Protein AF-A0A6A7C007-F1 (afdb_monomer)

Secondary structure (DSSP, 8-state):
--SHHHHHHHHHHHHHHHHHHHHHHHHHH-GGGGSSSSS-HHHHHHHHHHHH---HHHHHHHHHHHHHHHHHS--TTSS-TTS-----GGG-HHHHHHHHHHHHHHHH-SS---HHHHHHHH---HHHHHHHHHHHHHHTTT-----HHHHHHHHHHHTT--

Sequence (162 aa):
PSQVFNQQDHKAQFVSCLVTTTTDLVQHIWPNSANADPLPLDKFIEEVLRRSRMSYSTLQTALYYIADDEDNHPHPQQKRPHQKQLPSPLLCGRRMFLTALILATKYLQDKTYSLKAWSKMSGLRIAEIVALERLFLQTVQWNLHIPATKFRCFTSSILKYT

Nearest PDB structures (foldseek):
  2pk9-assembly1_B  TM=7.275E-01  e=4.715E-04  Saccharomyces cerevisiae
  2pmi-assembly2_D  TM=7.120E-01  e=4.487E-04  Saccharomyces cerevisiae
  2pk9-assembly3_D  TM=6.936E-01  e=8.973E-04  Saccharomyces cerevisiae
  4krd-assembly1_B  TM=6.989E-01  e=1.208E-03  Saccharomyces cerevisiae S288C
  4cfn-assembly1_D  TM=5.905E-01  e=9.418E-02  Homo sapiens

Solvent-accessible surface area (backbone atoms only — not comparable to full-atom values): 9671 Å² total; per-residue (Å²): 138,80,75,67,66,60,59,54,51,54,49,49,55,50,50,51,48,48,38,48,52,50,41,51,52,38,38,70,78,22,68,72,42,72,79,77,56,97,65,57,66,48,59,51,50,49,50,51,52,68,71,63,72,65,56,69,69,38,54,54,46,14,50,47,52,55,57,52,47,51,78,76,39,83,62,90,86,78,76,72,102,79,69,84,81,68,84,53,74,86,65,32,33,68,56,50,51,51,36,32,38,52,50,26,38,59,73,76,34,99,77,59,82,51,63,70,54,50,22,70,73,70,73,47,55,53,71,54,54,57,50,47,42,54,53,51,40,58,73,52,68,70,64,79,82,70,54,69,66,58,48,52,53,51,52,56,52,57,59,70,80,102

Mean predicted aligned error: 10.63 Å

Organism: NCBI:txid1314780

InterPro domains:
  IPR013922 Cyclin PHO80-like [PF08613] (94-144)
  IPR013922 Cyclin PHO80-like [PTHR15615] (16-159)
  IPR036915 Cyclin-like superfa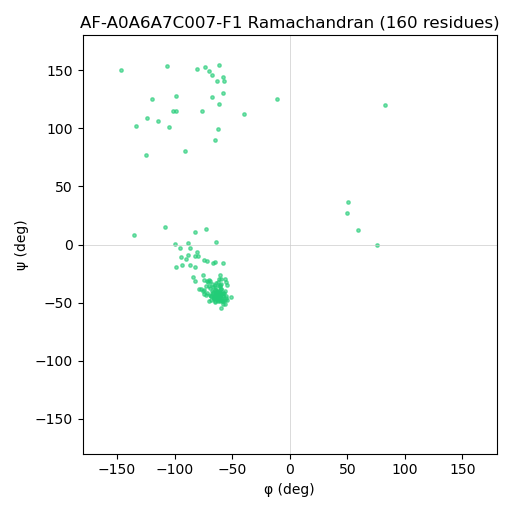mily [SSF47954] (41-145)

Foldseek 3Di:
DPPPVVVVVVVVVVLLVLLVLLLVLLCVLQVPQQPDDPDGLSRLSVLCCVPQVDDPLLLLLLVVLSVVLPVLDPRPPPDDPDDDCPPDPVNHSSLSSLLSSQVSCVVPDPDGDDLVVSCVSNVDDSVSSVVSNVVSCVSVVVPSDDPPVNSVVSVVVSVVVD

Structure (mmCIF, N/CA/C/O backbone):
data_AF-A0A6A7C007-F1
#
_entry.id   AF-A0A6A7C007-F1
#
loop_
_atom_site.group_PDB
_atom_site.id
_atom_site.type_symbol
_atom_site.label_atom_id
_atom_site.label_alt_id
_atom_site.label_comp_id
_atom_site.label_asym_id
_atom_site.label_entity_id
_atom_site.label_seq_id
_atom_site.pdbx_PDB_ins_code
_atom_site.Cartn_x
_atom_site.Cartn_y
_atom_site.Cartn_z
_atom_site.occupancy
_atom_site.B_iso_or_equiv
_atom_site.auth_seq_id
_atom_site.auth_comp_id
_atom_site.auth_asym_id
_atom_site.auth_atom_id
_atom_site.pdbx_PDB_model_num
ATOM 1 N N . PRO A 1 1 ? -14.621 33.078 8.925 1.00 39.91 1 PRO A N 1
ATOM 2 C CA . PRO A 1 1 ? -13.640 32.594 7.914 1.00 39.91 1 PRO A CA 1
ATOM 3 C C . PRO A 1 1 ? -12.420 31.820 8.472 1.00 39.91 1 PRO A C 1
ATOM 5 O O . PRO A 1 1 ? -11.594 31.385 7.683 1.00 39.91 1 PRO A O 1
ATOM 8 N N . SER A 1 2 ? -12.310 31.595 9.789 1.00 43.12 2 SER A N 1
ATOM 9 C CA . SER A 1 2 ? -11.060 31.135 10.427 1.00 43.12 2 SER A CA 1
ATOM 10 C C . SER A 1 2 ? -10.962 29.629 10.740 1.00 43.12 2 SER A C 1
ATOM 12 O O . SER A 1 2 ? -9.959 29.200 11.292 1.00 43.12 2 SER A O 1
ATOM 14 N N . GLN A 1 3 ? -11.973 28.809 10.420 1.00 44.31 3 GLN A N 1
ATOM 15 C CA . GLN A 1 3 ? -11.994 27.386 10.816 1.00 44.31 3 GLN A CA 1
ATOM 16 C C . GLN A 1 3 ? -11.454 26.401 9.765 1.00 44.31 3 GLN A C 1
ATOM 18 O O . GLN A 1 3 ? -11.221 25.241 10.084 1.00 44.31 3 GLN A O 1
ATOM 23 N N . VAL A 1 4 ? -11.215 26.841 8.526 1.00 45.78 4 VAL A N 1
ATOM 24 C CA . VAL A 1 4 ? -10.795 25.943 7.430 1.00 45.78 4 VAL A CA 1
ATOM 25 C C . VAL A 1 4 ? -9.278 25.691 7.433 1.00 45.78 4 VAL A C 1
ATOM 27 O O . VAL A 1 4 ? -8.830 24.621 7.031 1.00 45.78 4 VAL A O 1
ATOM 30 N N . PHE A 1 5 ? -8.483 26.637 7.948 1.00 41.06 5 PHE A N 1
ATOM 31 C CA . PHE A 1 5 ? -7.015 26.579 7.891 1.00 41.06 5 PHE A CA 1
ATOM 32 C C . PHE A 1 5 ? -6.423 25.522 8.844 1.00 41.06 5 PHE A C 1
ATOM 34 O O . PHE A 1 5 ? -5.506 24.796 8.480 1.00 41.06 5 PHE A O 1
ATOM 41 N N . ASN A 1 6 ? -7.028 25.335 10.022 1.00 51.81 6 ASN A N 1
ATOM 42 C CA . ASN A 1 6 ? -6.516 24.410 11.039 1.00 51.81 6 ASN A CA 1
ATOM 43 C C . ASN A 1 6 ? -6.651 22.930 10.616 1.00 51.81 6 ASN A C 1
ATOM 45 O O . ASN A 1 6 ? -5.824 22.084 10.939 1.00 51.81 6 ASN A O 1
ATOM 49 N N . GLN A 1 7 ? -7.686 22.596 9.838 1.00 48.94 7 GLN A N 1
ATOM 50 C CA . GLN A 1 7 ? -7.984 21.210 9.464 1.00 48.94 7 GLN A CA 1
ATOM 51 C C . GLN A 1 7 ? -7.038 20.657 8.386 1.00 48.94 7 GLN A C 1
ATOM 53 O O . GLN A 1 7 ? -6.817 19.446 8.319 1.00 48.94 7 GLN A O 1
ATOM 58 N N . GLN A 1 8 ? -6.459 21.532 7.558 1.00 50.84 8 GLN A N 1
ATOM 59 C CA . GLN A 1 8 ? -5.437 21.162 6.577 1.00 50.84 8 GLN A CA 1
ATOM 60 C C . GLN A 1 8 ? -4.071 20.942 7.235 1.00 50.84 8 GLN A C 1
ATOM 62 O O . GLN A 1 8 ? -3.404 19.969 6.885 1.00 50.84 8 GLN A O 1
ATOM 67 N N . ASP A 1 9 ? -3.708 21.754 8.231 1.00 54.38 9 ASP A N 1
ATOM 68 C CA . ASP A 1 9 ? -2.474 21.579 9.007 1.00 54.38 9 ASP A CA 1
ATOM 69 C C . ASP A 1 9 ? -2.495 20.297 9.846 1.00 54.38 9 ASP A C 1
ATOM 71 O O . ASP A 1 9 ? -1.561 19.498 9.774 1.00 54.38 9 ASP A O 1
ATOM 75 N N . HIS A 1 10 ? -3.596 20.016 10.552 1.00 58.75 10 HIS A N 1
ATOM 76 C CA . HIS A 1 10 ? -3.743 18.754 11.288 1.00 58.75 10 HIS A CA 1
ATOM 77 C C . HIS A 1 10 ? -3.663 17.534 10.364 1.00 58.75 10 HIS A C 1
ATOM 79 O O . HIS A 1 10 ? -3.055 16.522 10.709 1.00 58.75 10 HIS A O 1
ATOM 85 N N . LYS A 1 11 ? -4.236 17.630 9.157 1.00 57.19 11 LYS A N 1
ATOM 86 C CA . LYS A 1 11 ? -4.155 16.561 8.157 1.00 57.19 11 LYS A CA 1
ATOM 87 C C . LYS A 1 11 ? -2.729 16.388 7.630 1.00 57.19 11 LYS A C 1
ATOM 89 O O . LYS A 1 11 ? -2.304 15.254 7.441 1.00 57.19 11 LYS A O 1
ATOM 94 N N . ALA A 1 12 ? -1.996 17.475 7.403 1.00 63.03 12 ALA A N 1
ATOM 95 C CA . ALA A 1 12 ? -0.614 17.431 6.931 1.00 63.03 12 ALA A CA 1
ATOM 96 C C . ALA A 1 12 ? 0.341 16.861 7.992 1.00 63.03 12 ALA A C 1
ATOM 98 O O . ALA A 1 12 ? 1.135 15.976 7.680 1.00 63.03 12 ALA A O 1
ATOM 99 N N . GLN A 1 13 ? 0.215 17.291 9.249 1.00 64.81 13 GLN A N 1
ATOM 100 C CA . GLN A 1 13 ? 0.986 16.754 10.378 1.00 64.81 13 GLN A CA 1
ATOM 101 C C . GLN A 1 13 ? 0.718 15.261 10.586 1.00 64.81 13 GLN A C 1
ATOM 103 O O . GLN A 1 13 ? 1.646 14.481 10.780 1.00 64.81 13 GLN A O 1
ATOM 108 N N . PHE A 1 14 ? -0.543 14.848 10.465 1.00 65.69 14 PHE A N 1
ATOM 109 C CA . PHE A 1 14 ? -0.932 13.447 10.564 1.00 65.69 14 PHE A CA 1
ATOM 110 C C . PHE A 1 14 ? -0.384 12.595 9.413 1.00 65.69 14 PHE A C 1
ATOM 112 O O . PHE A 1 14 ? 0.112 11.494 9.640 1.00 65.69 14 PHE A O 1
ATOM 119 N N . VAL A 1 15 ? -0.425 13.110 8.177 1.00 67.00 15 VAL A N 1
ATOM 120 C CA . VAL A 1 15 ? 0.203 12.458 7.017 1.00 67.00 15 VAL A CA 1
ATOM 121 C C . VAL A 1 15 ? 1.709 12.332 7.224 1.00 67.00 15 VAL A C 1
ATOM 123 O O . VAL A 1 15 ? 2.248 11.262 6.973 1.00 67.00 15 VAL A O 1
ATOM 126 N N . SER A 1 16 ? 2.369 13.380 7.720 1.00 69.38 16 SER A N 1
ATOM 127 C CA . SER A 1 16 ? 3.801 13.352 8.027 1.00 69.38 16 SER A CA 1
ATOM 128 C C . SER A 1 16 ? 4.129 12.266 9.053 1.00 69.38 16 SER A C 1
ATOM 130 O O . SER A 1 16 ? 4.985 11.425 8.798 1.00 69.38 16 SER A O 1
ATOM 132 N N . CYS A 1 17 ? 3.380 12.196 10.159 1.00 72.75 17 CYS A N 1
ATOM 133 C CA . CYS A 1 17 ? 3.622 11.175 11.175 1.00 72.75 17 CYS A CA 1
ATOM 134 C C . CYS A 1 17 ? 3.384 9.755 10.639 1.00 72.75 17 CYS A C 1
ATOM 136 O O . CYS A 1 17 ? 4.189 8.865 10.875 1.00 72.75 17 CYS A O 1
ATOM 138 N N . LEU A 1 18 ? 2.355 9.548 9.811 1.00 70.31 18 LEU A N 1
ATOM 139 C CA . LEU A 1 18 ? 2.133 8.259 9.149 1.00 70.31 18 LEU A CA 1
ATOM 140 C C . LEU A 1 18 ? 3.237 7.882 8.170 1.00 70.31 18 LEU A C 1
ATOM 142 O O . LEU A 1 18 ? 3.569 6.703 8.071 1.00 70.31 18 LEU A O 1
ATOM 146 N N . VAL A 1 19 ? 3.771 8.846 7.417 1.00 73.31 19 VAL A N 1
ATOM 147 C CA . VAL A 1 19 ? 4.923 8.613 6.538 1.00 73.31 19 VAL A CA 1
ATOM 148 C C . VAL A 1 19 ? 6.109 8.159 7.382 1.00 73.31 19 VAL A C 1
ATOM 150 O O . VAL A 1 19 ? 6.740 7.166 7.020 1.00 73.31 19 VAL A O 1
ATOM 153 N N . THR A 1 20 ? 6.353 8.803 8.526 1.00 75.62 20 THR A N 1
ATOM 154 C CA . THR A 1 20 ? 7.378 8.390 9.493 1.00 75.62 20 THR A CA 1
ATOM 155 C C . THR A 1 20 ? 7.116 6.976 10.007 1.00 75.62 20 THR A C 1
ATOM 157 O O . THR A 1 20 ? 7.947 6.106 9.787 1.00 75.62 20 THR A O 1
ATOM 160 N N . THR A 1 21 ? 5.927 6.677 10.543 1.00 74.62 21 THR A N 1
ATOM 161 C CA . THR A 1 21 ? 5.588 5.334 11.052 1.00 74.62 21 THR A CA 1
ATOM 162 C C . THR A 1 21 ? 5.671 4.255 9.971 1.00 74.62 21 THR A C 1
ATOM 164 O O . THR A 1 21 ? 6.134 3.149 10.228 1.00 74.62 21 THR A O 1
ATOM 167 N N . THR A 1 22 ? 5.237 4.557 8.745 1.00 72.19 22 THR A N 1
ATOM 168 C CA . THR A 1 22 ? 5.355 3.641 7.598 1.00 72.19 22 THR A CA 1
ATOM 169 C C . THR A 1 22 ? 6.819 3.384 7.269 1.00 72.19 22 THR A C 1
ATOM 171 O O . THR A 1 22 ? 7.201 2.248 7.005 1.00 72.19 22 THR A O 1
ATOM 174 N N . THR A 1 23 ? 7.633 4.439 7.272 1.00 74.69 23 THR A N 1
ATOM 175 C CA . THR A 1 23 ? 9.071 4.349 7.020 1.00 74.69 23 THR A CA 1
ATOM 176 C C . THR A 1 23 ? 9.738 3.503 8.097 1.00 74.69 23 THR A C 1
ATOM 178 O O . THR A 1 23 ? 10.458 2.574 7.745 1.00 74.69 23 THR A O 1
ATOM 181 N N . ASP A 1 24 ? 9.429 3.750 9.369 1.00 75.31 24 ASP A N 1
ATOM 182 C CA . ASP A 1 24 ? 9.962 3.009 10.514 1.00 75.31 24 ASP A CA 1
ATOM 183 C C . ASP A 1 24 ? 9.559 1.533 10.463 1.00 75.31 24 ASP A C 1
ATOM 185 O O . ASP A 1 24 ? 10.407 0.658 10.613 1.00 75.31 24 ASP A O 1
ATOM 189 N N . LEU A 1 25 ? 8.287 1.237 10.172 1.00 75.56 25 LEU A N 1
ATOM 190 C CA . LEU A 1 25 ? 7.790 -0.132 10.034 1.00 75.56 25 LEU A CA 1
ATOM 191 C C . LEU A 1 25 ? 8.489 -0.849 8.874 1.00 75.56 25 LEU A C 1
ATOM 193 O O . LEU A 1 25 ? 9.025 -1.936 9.049 1.00 75.56 25 LEU A O 1
ATOM 197 N N . VAL A 1 26 ? 8.566 -0.232 7.694 1.00 73.50 26 VAL A N 1
ATOM 198 C CA . VAL A 1 26 ? 9.240 -0.840 6.535 1.00 73.50 26 VAL A CA 1
ATOM 199 C C . VAL A 1 26 ? 10.745 -1.011 6.780 1.00 73.50 26 VAL A C 1
ATOM 201 O O . VAL A 1 26 ? 11.320 -1.997 6.320 1.00 73.50 26 VAL A O 1
ATOM 204 N N . GLN A 1 27 ? 11.392 -0.089 7.497 1.00 75.38 27 GLN A N 1
ATOM 205 C CA . GLN A 1 27 ? 12.801 -0.205 7.888 1.00 75.38 27 GLN A CA 1
ATOM 206 C C . GLN A 1 27 ? 13.028 -1.289 8.943 1.00 75.38 27 GLN A C 1
ATOM 208 O O . GLN A 1 27 ? 14.051 -1.966 8.885 1.00 75.38 27 GLN A O 1
ATOM 213 N N . HIS A 1 28 ? 12.091 -1.477 9.872 1.00 74.06 28 HIS A N 1
ATOM 214 C CA . HIS A 1 28 ? 12.155 -2.546 10.864 1.00 74.06 28 HIS A CA 1
ATOM 215 C C . HIS A 1 28 ? 12.135 -3.924 10.191 1.00 74.06 28 HIS A C 1
ATOM 217 O O . HIS A 1 28 ? 12.978 -4.766 10.488 1.00 74.06 28 HIS A O 1
ATOM 223 N N . ILE A 1 29 ? 11.237 -4.105 9.219 1.00 69.69 29 ILE A N 1
ATOM 224 C CA . ILE A 1 29 ? 11.057 -5.367 8.485 1.00 69.69 29 ILE A CA 1
ATOM 225 C C . ILE A 1 29 ? 12.193 -5.597 7.474 1.00 69.69 29 ILE A C 1
ATOM 227 O O . ILE A 1 29 ? 12.732 -6.697 7.333 1.00 69.69 29 ILE A O 1
ATOM 231 N N . TRP A 1 30 ? 12.595 -4.542 6.756 1.00 72.50 30 TRP A N 1
ATOM 232 C CA . TRP A 1 30 ? 13.650 -4.589 5.741 1.00 72.50 30 TRP A CA 1
ATOM 233 C C . TRP A 1 30 ? 14.753 -3.557 6.024 1.00 72.50 30 TRP A C 1
ATOM 235 O O . TRP A 1 30 ? 14.862 -2.561 5.297 1.00 72.50 30 TRP A O 1
ATOM 245 N N . PRO A 1 31 ? 15.655 -3.815 6.991 1.00 65.75 31 PRO A N 1
ATOM 246 C CA . PRO A 1 31 ? 16.706 -2.867 7.386 1.00 65.75 31 PRO A CA 1
ATOM 247 C C . PRO A 1 31 ? 17.663 -2.504 6.239 1.00 65.75 31 PRO A C 1
ATOM 249 O O . PRO A 1 31 ? 18.188 -1.395 6.178 1.00 65.75 31 PRO A O 1
ATOM 252 N N . ASN A 1 32 ? 17.825 -3.391 5.251 1.00 57.84 32 ASN A N 1
ATOM 253 C CA . ASN A 1 32 ? 18.651 -3.138 4.065 1.00 57.84 32 ASN A CA 1
ATOM 254 C C . ASN A 1 32 ? 17.952 -2.298 2.973 1.00 57.84 32 ASN A C 1
ATOM 256 O O . ASN A 1 32 ? 18.591 -1.921 1.990 1.00 57.84 32 ASN A O 1
ATOM 260 N N . SER A 1 33 ? 16.657 -1.980 3.109 1.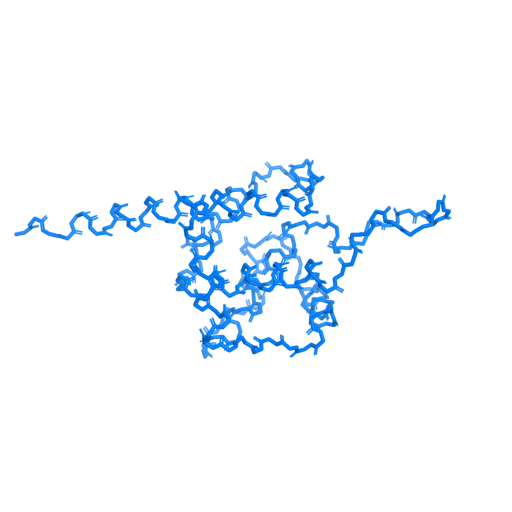00 56.66 33 SER A N 1
ATOM 261 C CA . SER A 1 33 ? 15.882 -1.254 2.086 1.00 56.66 33 SER A CA 1
ATOM 262 C C . SER A 1 33 ? 16.204 0.247 2.010 1.00 56.66 33 SER A C 1
ATOM 264 O O . SER A 1 33 ? 15.806 0.907 1.042 1.00 56.66 33 SER A O 1
ATOM 266 N N . ALA A 1 34 ? 16.904 0.799 3.005 1.00 52.59 34 ALA A N 1
ATOM 267 C CA . ALA A 1 34 ? 17.313 2.203 3.021 1.00 52.59 34 ALA A CA 1
ATOM 268 C C . ALA A 1 34 ? 18.417 2.506 1.989 1.00 52.59 34 ALA A C 1
ATOM 270 O O . ALA A 1 34 ? 18.401 3.574 1.385 1.00 52.59 34 ALA A O 1
ATOM 271 N N . ASN A 1 35 ? 19.305 1.542 1.718 1.00 50.97 35 ASN A N 1
ATOM 272 C CA . ASN A 1 35 ? 20.546 1.766 0.962 1.00 50.97 35 ASN A CA 1
ATOM 273 C C . ASN A 1 35 ? 20.455 1.451 -0.543 1.00 50.97 35 ASN A C 1
ATOM 275 O O . ASN A 1 35 ? 21.439 1.613 -1.258 1.00 50.97 35 ASN A O 1
ATOM 279 N N . ALA A 1 36 ? 19.314 0.951 -1.027 1.00 52.88 36 ALA A N 1
ATOM 280 C CA . ALA A 1 36 ? 19.223 0.340 -2.356 1.00 52.88 36 ALA A CA 1
ATOM 281 C C . ALA A 1 36 ? 18.875 1.306 -3.506 1.00 52.88 36 ALA A C 1
ATOM 283 O O . ALA A 1 36 ? 19.006 0.921 -4.662 1.00 52.88 36 ALA A O 1
ATOM 284 N N . ASP A 1 37 ? 18.441 2.538 -3.222 1.00 56.25 37 ASP A N 1
ATOM 285 C CA . ASP A 1 37 ? 17.903 3.458 -4.231 1.00 56.25 37 ASP A CA 1
ATOM 286 C C . ASP A 1 37 ? 18.235 4.928 -3.904 1.00 56.25 37 ASP A C 1
ATOM 288 O O . ASP A 1 37 ? 18.282 5.300 -2.731 1.00 56.25 37 ASP A O 1
ATOM 292 N N . PRO A 1 38 ? 18.380 5.800 -4.921 1.00 56.81 38 PRO A N 1
ATOM 293 C CA . PRO A 1 38 ? 18.779 7.202 -4.747 1.00 56.81 38 PRO A CA 1
ATOM 294 C C . PRO A 1 38 ? 17.705 8.117 -4.129 1.00 56.81 38 PRO A C 1
ATOM 296 O O . PRO A 1 38 ? 18.015 9.233 -3.722 1.00 56.81 38 PRO A O 1
ATOM 299 N N . LEU A 1 39 ? 16.443 7.680 -4.060 1.00 62.97 39 LEU A N 1
ATOM 300 C CA . LEU A 1 39 ? 15.348 8.432 -3.433 1.00 62.97 39 LEU A CA 1
ATOM 301 C C . LEU A 1 39 ? 15.104 7.913 -2.012 1.00 62.97 39 LEU A C 1
ATOM 303 O O . LEU A 1 39 ? 14.898 6.714 -1.874 1.00 62.97 39 LEU A O 1
ATOM 307 N N .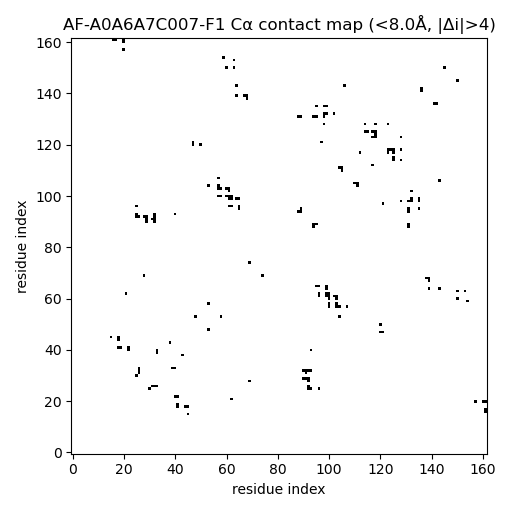 PRO A 1 40 ? 15.073 8.747 -0.966 1.00 66.31 40 PRO A N 1
ATOM 308 C CA . PRO A 1 40 ? 14.685 8.325 0.382 1.00 66.31 40 PRO A CA 1
ATOM 309 C C . PRO A 1 40 ? 13.266 7.707 0.431 1.00 66.31 40 PRO A C 1
ATOM 311 O O . PRO A 1 40 ? 12.382 8.103 -0.334 1.00 66.31 40 PRO A O 1
ATOM 314 N N . LEU A 1 41 ? 13.053 6.684 1.272 1.00 66.06 41 LEU A N 1
ATOM 315 C CA . LEU A 1 41 ? 11.788 5.925 1.344 1.00 66.06 41 LEU A CA 1
ATOM 316 C C . LEU A 1 41 ? 10.610 6.809 1.788 1.00 66.06 41 LEU A C 1
ATOM 318 O O . LEU A 1 41 ? 9.531 6.729 1.209 1.00 66.06 41 LEU A O 1
ATOM 322 N N . ASP A 1 42 ? 10.84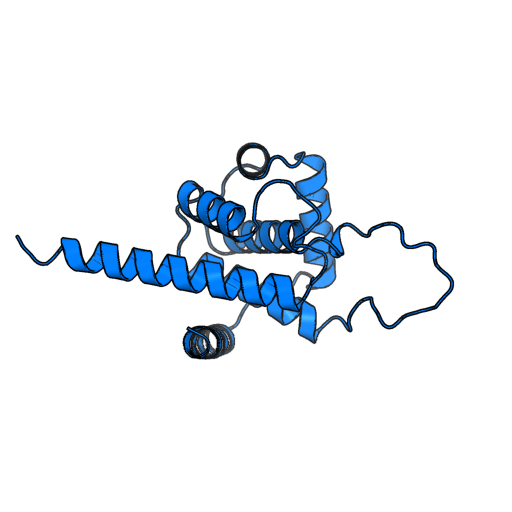6 7.690 2.750 1.00 62.62 42 ASP A N 1
ATOM 323 C CA . ASP A 1 42 ? 9.931 8.740 3.201 1.00 62.62 42 ASP A CA 1
ATOM 324 C C . ASP A 1 42 ? 9.488 9.635 2.036 1.00 62.62 42 ASP A C 1
ATOM 326 O O . ASP A 1 42 ? 8.292 9.838 1.837 1.00 62.62 42 ASP A O 1
ATOM 330 N N . LYS A 1 43 ? 10.423 10.079 1.183 1.00 69.12 43 LYS A N 1
ATOM 331 C CA . LYS A 1 43 ? 10.115 10.902 -0.001 1.00 69.12 43 LYS A CA 1
ATOM 332 C C . LYS A 1 43 ? 9.320 10.139 -1.052 1.00 69.12 43 LYS A C 1
ATOM 334 O O . LYS A 1 43 ? 8.441 10.710 -1.696 1.00 69.12 43 LYS A O 1
ATOM 339 N N . PHE A 1 44 ? 9.606 8.851 -1.222 1.00 68.56 44 PHE A N 1
ATOM 340 C CA . PHE A 1 44 ? 8.830 7.982 -2.100 1.00 68.56 44 PHE A CA 1
ATOM 341 C C . PHE A 1 44 ? 7.392 7.817 -1.596 1.00 68.56 44 PHE A C 1
ATOM 343 O O . PHE A 1 44 ? 6.451 8.012 -2.366 1.00 68.56 44 PHE A O 1
ATOM 350 N N . ILE A 1 45 ? 7.213 7.505 -0.309 1.00 69.31 45 ILE A N 1
ATOM 351 C CA . ILE A 1 45 ? 5.893 7.344 0.311 1.00 69.31 45 ILE A CA 1
ATOM 352 C C . ILE A 1 45 ? 5.125 8.667 0.246 1.00 69.31 45 ILE A C 1
ATOM 354 O O . ILE A 1 45 ? 3.976 8.678 -0.193 1.00 69.31 45 ILE A O 1
ATOM 358 N N . GLU A 1 46 ? 5.759 9.781 0.615 1.00 69.75 46 GLU A N 1
ATOM 359 C CA . GLU A 1 46 ? 5.175 11.123 0.566 1.00 69.75 46 GLU A CA 1
ATOM 360 C C . GLU A 1 46 ? 4.690 11.459 -0.853 1.00 69.75 46 GLU A C 1
ATOM 362 O O . GLU A 1 46 ? 3.538 11.857 -1.036 1.00 69.75 46 GLU A O 1
ATOM 367 N N . GLU A 1 47 ? 5.507 11.216 -1.881 1.00 70.62 47 GLU A N 1
ATOM 368 C CA . GLU A 1 47 ? 5.142 11.510 -3.269 1.00 70.62 47 GLU A CA 1
ATOM 369 C C . GLU A 1 47 ? 4.035 10.583 -3.797 1.00 70.62 47 GLU A C 1
ATOM 371 O O . GLU A 1 47 ? 3.131 11.035 -4.511 1.00 70.62 47 GLU A O 1
ATOM 376 N N . VAL A 1 48 ? 4.053 9.301 -3.422 1.00 67.81 48 VAL A N 1
ATOM 377 C CA . VAL A 1 48 ? 2.999 8.339 -3.774 1.00 67.81 48 VAL A CA 1
ATOM 378 C C . VAL A 1 48 ? 1.678 8.724 -3.109 1.00 67.81 48 VAL A C 1
ATOM 380 O O . VAL A 1 48 ? 0.644 8.754 -3.782 1.00 67.81 48 VAL A O 1
ATOM 383 N N . LEU A 1 49 ? 1.686 9.089 -1.826 1.00 67.31 49 LEU A N 1
ATOM 384 C CA . LEU A 1 49 ? 0.495 9.553 -1.109 1.00 67.31 49 LEU A CA 1
ATOM 385 C C . LEU A 1 49 ? -0.031 10.871 -1.683 1.00 67.31 49 LEU A C 1
ATOM 387 O O . LEU A 1 49 ? -1.232 11.003 -1.934 1.00 67.31 49 LEU A O 1
ATOM 391 N N . ARG A 1 50 ? 0.864 11.818 -1.982 1.00 69.25 50 ARG A N 1
ATOM 392 C CA . ARG A 1 50 ? 0.512 13.112 -2.579 1.00 69.25 50 ARG A CA 1
ATOM 393 C C . ARG A 1 50 ? -0.154 12.949 -3.946 1.00 69.25 50 ARG A C 1
ATOM 395 O O . ARG A 1 50 ? -1.135 13.634 -4.235 1.00 69.25 50 ARG A O 1
ATOM 402 N N . ARG A 1 51 ? 0.357 12.053 -4.801 1.00 66.88 51 ARG A N 1
ATOM 403 C CA . ARG A 1 51 ? -0.143 11.858 -6.177 1.00 66.88 51 ARG A CA 1
ATOM 404 C C . ARG A 1 51 ? -1.377 10.969 -6.276 1.00 66.88 51 ARG A C 1
ATOM 406 O O . ARG A 1 51 ? -2.186 11.181 -7.176 1.00 66.88 51 ARG A O 1
ATOM 413 N N . SER A 1 52 ? -1.518 9.989 -5.390 1.00 64.06 52 SER A N 1
ATOM 414 C CA . SER A 1 52 ? -2.576 8.976 -5.474 1.00 64.06 52 SER A CA 1
ATOM 415 C C . SER A 1 52 ? -3.922 9.431 -4.896 1.00 64.06 52 SER A C 1
ATOM 417 O O . SER A 1 52 ? -4.922 8.746 -5.087 1.00 64.06 52 SER A O 1
ATOM 419 N N . ARG A 1 53 ? -3.978 10.582 -4.202 1.00 63.81 53 ARG A N 1
ATOM 420 C CA . ARG A 1 53 ? -5.197 11.110 -3.546 1.00 63.81 53 ARG A CA 1
ATOM 421 C C . ARG A 1 53 ? -5.925 10.072 -2.674 1.00 63.81 53 ARG A C 1
ATOM 423 O O . ARG A 1 53 ? -7.141 10.155 -2.508 1.00 63.81 53 ARG A O 1
ATOM 430 N N . MET A 1 54 ? -5.214 9.081 -2.147 1.00 67.50 54 MET A N 1
ATOM 431 C CA . MET A 1 54 ? -5.863 7.967 -1.464 1.00 67.50 54 MET A CA 1
ATOM 432 C C . MET A 1 54 ? -6.408 8.362 -0.099 1.00 67.50 54 MET A C 1
ATOM 434 O O . MET A 1 54 ? -5.906 9.269 0.568 1.00 67.50 54 MET A O 1
ATOM 438 N N . SER A 1 55 ? -7.455 7.651 0.318 1.00 69.38 55 SER A N 1
ATOM 439 C CA . SER A 1 55 ? -7.999 7.787 1.662 1.00 69.38 55 SER A CA 1
ATOM 440 C C . SER A 1 55 ? -7.034 7.204 2.692 1.00 69.38 55 SER A C 1
ATOM 442 O O . SER A 1 55 ? -6.328 6.228 2.434 1.00 69.38 55 SER A O 1
ATOM 444 N N . TYR A 1 56 ? -7.056 7.777 3.893 1.00 74.19 56 TYR A N 1
ATOM 445 C CA . TYR A 1 56 ? -6.290 7.297 5.041 1.00 74.19 56 TYR A CA 1
ATOM 446 C C . TYR A 1 56 ? -6.491 5.796 5.292 1.00 74.19 56 TYR A C 1
ATOM 448 O O . TYR A 1 56 ? -5.524 5.053 5.434 1.00 74.19 56 TYR A O 1
ATOM 456 N N . SER A 1 57 ? -7.739 5.330 5.234 1.00 79.19 57 SER A N 1
ATOM 457 C CA . SER A 1 57 ? -8.090 3.922 5.425 1.00 79.19 57 SER A CA 1
ATOM 458 C C . SER A 1 57 ? -7.425 2.992 4.405 1.00 79.19 57 SER A C 1
ATOM 460 O O . SER A 1 57 ? -7.112 1.852 4.739 1.00 79.19 57 SER A O 1
ATOM 462 N N . THR A 1 58 ? -7.145 3.478 3.188 1.00 83.56 58 THR A N 1
ATOM 463 C CA . THR A 1 58 ? -6.417 2.702 2.170 1.00 83.56 58 THR A CA 1
ATOM 464 C C . THR A 1 58 ? -4.959 2.498 2.569 1.00 83.56 58 THR A C 1
ATOM 466 O O . THR A 1 58 ? -4.449 1.385 2.471 1.00 83.56 58 THR A O 1
ATOM 469 N N . LEU A 1 59 ? -4.296 3.541 3.079 1.00 79.62 59 LEU A N 1
ATOM 470 C CA . LEU A 1 59 ? -2.922 3.426 3.575 1.00 79.62 59 LEU A CA 1
ATOM 471 C C . LEU A 1 59 ? -2.845 2.507 4.799 1.00 79.62 59 LEU A C 1
ATOM 473 O O . LEU A 1 59 ? -1.982 1.640 4.854 1.00 79.62 59 LEU A O 1
ATOM 477 N N . GLN A 1 60 ? -3.769 2.644 5.751 1.00 82.62 60 GLN A N 1
ATOM 478 C CA . GLN A 1 60 ? -3.827 1.751 6.914 1.00 82.62 60 GLN A CA 1
ATOM 479 C C . GLN A 1 60 ? -4.031 0.290 6.516 1.00 82.62 60 GLN A C 1
ATOM 481 O O . GLN A 1 60 ? -3.441 -0.597 7.116 1.00 82.62 60 GLN A O 1
ATOM 486 N N . THR A 1 61 ? -4.846 0.045 5.492 1.00 86.31 61 THR A N 1
ATOM 487 C CA . THR A 1 61 ? -5.064 -1.298 4.944 1.00 86.31 61 THR A CA 1
ATOM 488 C C . THR A 1 61 ? -3.783 -1.846 4.319 1.00 86.31 61 THR A C 1
ATOM 490 O O . THR A 1 61 ? -3.423 -2.989 4.573 1.00 86.31 61 THR A O 1
ATOM 493 N N . ALA A 1 62 ? -3.045 -1.020 3.572 1.00 87.56 62 ALA A N 1
ATOM 494 C CA . ALA A 1 62 ? -1.744 -1.406 3.028 1.00 87.56 62 ALA A CA 1
ATOM 495 C C . ALA A 1 62 ? -0.729 -1.736 4.135 1.00 87.56 62 ALA A C 1
ATOM 497 O O . ALA A 1 62 ? -0.039 -2.745 4.052 1.00 87.56 62 ALA A O 1
ATOM 498 N N . LEU A 1 63 ? -0.675 -0.916 5.188 1.00 83.12 63 LEU A N 1
ATOM 499 C CA . LEU A 1 63 ? 0.165 -1.159 6.362 1.00 83.12 63 LEU A CA 1
ATOM 500 C C . LEU A 1 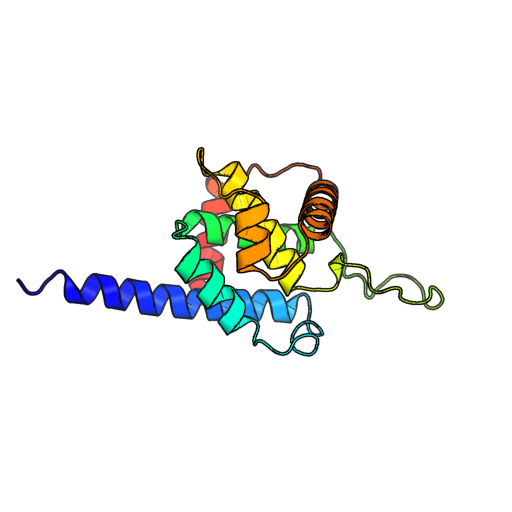63 ? -0.227 -2.444 7.090 1.00 83.12 63 LEU A C 1
ATOM 502 O O . LEU A 1 63 ? 0.654 -3.198 7.492 1.00 83.12 63 LEU A O 1
ATOM 506 N N . TYR A 1 64 ? -1.528 -2.714 7.221 1.00 85.44 64 TYR A N 1
ATOM 507 C CA . TYR A 1 64 ? -2.017 -3.963 7.798 1.00 85.44 64 TYR A CA 1
ATOM 508 C C . TYR A 1 64 ? -1.521 -5.156 6.987 1.00 85.44 64 TYR A C 1
ATOM 510 O O . TYR A 1 64 ? -1.001 -6.095 7.570 1.00 85.44 64 TYR A O 1
ATOM 518 N N . TYR A 1 65 ? -1.614 -5.110 5.654 1.00 86.75 65 TYR A N 1
ATOM 519 C CA . TYR A 1 65 ? -1.130 -6.211 4.820 1.00 86.75 65 TYR A CA 1
ATOM 520 C C . TYR A 1 65 ? 0.367 -6.473 4.990 1.00 86.75 65 TYR A C 1
ATOM 522 O O . TYR A 1 65 ? 0.776 -7.622 4.930 1.00 86.75 65 TYR A O 1
ATOM 530 N N . ILE A 1 66 ? 1.177 -5.436 5.213 1.00 82.06 66 ILE A N 1
ATOM 531 C CA . ILE A 1 66 ? 2.617 -5.594 5.461 1.00 82.06 66 ILE A CA 1
ATOM 532 C C . ILE A 1 66 ? 2.873 -6.188 6.854 1.00 82.06 66 ILE A C 1
ATOM 534 O O . ILE A 1 66 ? 3.727 -7.053 6.997 1.00 82.06 66 ILE A O 1
ATOM 538 N N . ALA A 1 67 ? 2.134 -5.746 7.874 1.00 77.69 67 ALA A N 1
ATOM 539 C CA . ALA A 1 67 ? 2.276 -6.255 9.239 1.00 77.69 67 ALA A CA 1
ATOM 540 C C . ALA A 1 67 ? 1.734 -7.689 9.413 1.00 77.69 67 ALA A C 1
ATOM 542 O O . ALA A 1 67 ? 2.246 -8.448 10.224 1.00 77.69 67 ALA A O 1
ATOM 543 N N . ASP A 1 68 ? 0.700 -8.067 8.660 1.00 72.88 68 ASP A N 1
ATOM 544 C CA . ASP A 1 68 ? 0.144 -9.429 8.643 1.00 72.88 68 ASP A CA 1
ATOM 545 C C . ASP A 1 68 ? 1.066 -10.403 7.879 1.00 72.88 68 ASP A C 1
ATOM 547 O O . ASP A 1 68 ? 1.172 -11.573 8.248 1.00 72.88 68 ASP A O 1
ATOM 551 N N . ASP A 1 69 ? 1.795 -9.908 6.867 1.00 66.38 69 ASP A N 1
ATOM 552 C CA . ASP A 1 69 ? 2.844 -10.661 6.157 1.00 66.38 69 ASP A CA 1
ATOM 553 C C . ASP A 1 69 ? 3.989 -11.076 7.102 1.00 66.38 69 ASP A C 1
ATOM 555 O O . ASP A 1 69 ? 4.501 -12.188 6.991 1.00 66.38 69 ASP A O 1
ATOM 559 N N . GLU A 1 70 ? 4.340 -10.230 8.079 1.00 63.25 70 GLU A N 1
ATOM 560 C CA . GLU A 1 70 ? 5.339 -10.540 9.116 1.00 63.25 70 GLU A CA 1
ATOM 561 C C . G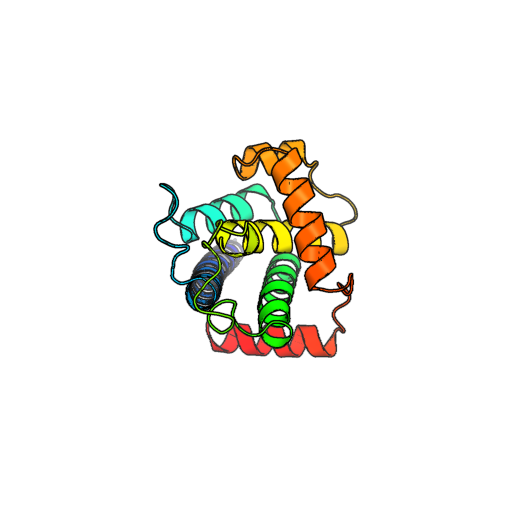LU A 1 70 ? 4.909 -11.674 10.053 1.00 63.25 70 GLU A C 1
ATOM 563 O O . GLU A 1 70 ? 5.696 -12.578 10.330 1.00 63.25 70 GLU A O 1
ATOM 568 N N . ASP A 1 71 ? 3.665 -11.652 10.540 1.00 57.00 71 ASP A N 1
ATOM 569 C CA . ASP A 1 71 ? 3.180 -12.656 11.501 1.00 57.00 71 ASP A CA 1
ATOM 570 C C . ASP A 1 71 ? 3.024 -14.038 10.836 1.00 57.00 71 ASP A C 1
ATOM 572 O O . ASP A 1 71 ? 3.242 -15.082 11.454 1.00 57.00 71 ASP A O 1
ATOM 576 N N . ASN A 1 72 ? 2.719 -14.054 9.532 1.00 51.78 72 ASN A N 1
ATOM 577 C CA . ASN A 1 72 ? 2.596 -15.280 8.743 1.00 51.78 72 ASN A CA 1
ATOM 578 C C . ASN A 1 72 ? 3.923 -15.789 8.152 1.00 51.78 72 ASN A C 1
ATOM 580 O O . ASN A 1 72 ? 3.994 -16.964 7.768 1.00 51.78 72 ASN A O 1
ATOM 584 N N . HIS A 1 73 ? 4.973 -14.963 8.067 1.00 52.16 73 HIS A N 1
ATOM 585 C CA . HIS A 1 73 ? 6.245 -15.355 7.459 1.00 52.16 73 HIS A CA 1
ATOM 586 C C . HIS A 1 73 ? 7.428 -15.166 8.421 1.00 52.16 73 HIS A C 1
ATOM 588 O O . HIS A 1 73 ? 7.885 -14.047 8.635 1.00 52.16 73 HIS A O 1
ATOM 594 N N . PRO A 1 74 ? 8.034 -16.250 8.945 1.00 45.44 74 PRO A N 1
ATOM 595 C CA . PRO A 1 74 ? 9.270 -16.122 9.698 1.00 45.44 74 PRO A CA 1
ATOM 596 C C . PRO A 1 74 ? 10.345 -15.545 8.775 1.00 45.44 74 PRO A C 1
ATOM 598 O O . PRO A 1 74 ? 10.655 -16.133 7.735 1.00 45.44 74 PRO A O 1
ATOM 601 N N . HIS A 1 75 ? 10.876 -14.390 9.177 1.00 45.78 75 HIS A N 1
ATOM 602 C CA . HIS A 1 75 ? 12.048 -13.688 8.660 1.00 45.78 75 HIS A CA 1
ATOM 603 C C . HIS A 1 75 ? 12.898 -14.536 7.684 1.00 45.78 75 HIS A C 1
ATOM 605 O O . HIS A 1 75 ? 13.417 -15.594 8.071 1.00 45.78 75 HIS A O 1
ATOM 611 N N . PRO A 1 76 ? 13.184 -14.070 6.451 1.00 47.81 76 PRO A N 1
ATOM 612 C CA . PRO A 1 76 ? 14.044 -14.798 5.510 1.00 47.81 76 PRO A CA 1
ATOM 613 C C . PRO A 1 76 ? 15.503 -14.957 5.989 1.00 47.81 76 PRO A C 1
ATOM 615 O O . PRO A 1 76 ? 16.322 -15.543 5.284 1.00 47.81 76 PRO A O 1
ATOM 618 N N . GLN A 1 77 ? 15.847 -14.481 7.190 1.00 46.88 77 GLN A N 1
ATOM 619 C CA . GLN A 1 77 ? 17.165 -14.660 7.794 1.00 46.88 77 GLN A CA 1
ATOM 620 C C . GLN A 1 77 ? 17.391 -16.039 8.435 1.00 46.88 77 GLN A C 1
ATOM 622 O O . GLN A 1 77 ? 18.535 -16.352 8.753 1.00 46.88 77 GLN A O 1
ATOM 627 N N . GLN A 1 78 ? 16.372 -16.900 8.585 1.00 44.25 78 GLN A N 1
ATOM 628 C CA . GLN A 1 78 ? 16.532 -18.129 9.382 1.00 44.25 78 GLN A CA 1
ATOM 629 C C . GLN A 1 78 ? 16.581 -19.461 8.610 1.00 44.25 78 GLN A C 1
ATOM 631 O O . GLN A 1 78 ? 16.473 -20.519 9.231 1.00 44.25 78 GLN A O 1
ATOM 636 N N . LYS A 1 79 ? 16.779 -19.490 7.279 1.00 40.59 79 LYS A N 1
ATOM 637 C CA . LYS A 1 79 ? 16.857 -20.777 6.545 1.00 40.59 79 LYS A CA 1
ATOM 638 C C . LYS A 1 79 ? 18.032 -20.895 5.553 1.00 40.59 79 LYS A C 1
ATOM 640 O O . LYS A 1 79 ? 17.933 -20.511 4.396 1.00 40.59 79 LYS A O 1
ATOM 645 N N . ARG A 1 80 ? 19.054 -21.629 6.032 1.00 38.12 80 ARG A N 1
ATOM 646 C CA . ARG A 1 80 ? 20.127 -22.405 5.354 1.00 38.12 80 ARG A CA 1
ATOM 647 C C . ARG A 1 80 ? 21.388 -21.652 4.854 1.00 38.12 80 ARG A C 1
ATOM 649 O O . ARG A 1 80 ? 21.287 -20.868 3.918 1.00 38.12 80 ARG A O 1
ATOM 656 N N . PRO A 1 81 ? 22.604 -21.996 5.346 1.00 41.00 81 PRO A N 1
ATOM 657 C CA . PRO A 1 81 ? 23.860 -21.298 5.020 1.00 41.00 81 PRO A CA 1
ATOM 658 C C . PRO A 1 81 ? 24.432 -21.520 3.598 1.00 41.00 81 PRO A C 1
ATOM 660 O O . PRO A 1 81 ? 25.577 -21.156 3.348 1.00 41.00 81 PRO A O 1
ATOM 663 N N . HIS A 1 82 ? 23.685 -22.094 2.640 1.00 42.12 82 HIS A N 1
ATOM 664 C CA . HIS A 1 82 ? 24.267 -22.548 1.359 1.00 42.12 82 HIS A CA 1
ATOM 665 C C . HIS A 1 82 ? 23.498 -22.210 0.070 1.00 42.12 82 HIS A C 1
ATOM 667 O O . HIS A 1 82 ? 23.900 -22.667 -1.000 1.00 42.12 82 HIS A O 1
ATOM 673 N N . GLN A 1 83 ? 22.441 -21.392 0.095 1.00 41.06 83 GLN A N 1
ATOM 674 C CA . GLN A 1 83 ? 21.853 -20.884 -1.154 1.00 41.06 83 GLN A CA 1
ATOM 675 C C . GLN A 1 83 ? 22.363 -19.473 -1.437 1.00 41.06 83 GLN A C 1
ATOM 677 O O . GLN A 1 83 ? 22.079 -18.547 -0.684 1.00 41.06 83 GLN A O 1
ATOM 682 N N . LYS A 1 84 ? 23.117 -19.326 -2.540 1.00 38.06 84 LYS A N 1
ATOM 683 C CA . LYS A 1 84 ? 23.439 -18.037 -3.172 1.00 38.06 84 LYS A CA 1
ATOM 684 C C . LYS A 1 84 ? 22.194 -17.151 -3.115 1.00 38.06 84 LYS A C 1
ATOM 686 O O . LYS A 1 84 ? 21.191 -17.484 -3.744 1.00 38.06 84 LYS A O 1
ATOM 691 N N . GLN A 1 85 ? 22.257 -16.073 -2.336 1.00 43.47 85 GLN A N 1
ATOM 692 C CA . GLN A 1 85 ? 21.181 -15.100 -2.218 1.00 43.47 85 GLN A CA 1
ATOM 693 C C . GLN A 1 85 ? 21.012 -14.412 -3.574 1.00 43.47 85 GLN A C 1
ATOM 695 O O . GLN A 1 85 ? 21.655 -13.407 -3.864 1.00 43.47 85 GLN A O 1
ATOM 700 N N . LEU A 1 86 ? 20.167 -14.972 -4.437 1.00 41.22 86 LEU A N 1
ATOM 701 C CA . LEU A 1 86 ? 19.548 -14.162 -5.468 1.00 41.22 86 LEU A CA 1
ATOM 702 C C . LEU A 1 86 ? 18.619 -13.202 -4.713 1.00 41.22 86 LEU A C 1
ATOM 704 O O . LEU A 1 86 ? 17.846 -13.684 -3.881 1.00 41.22 86 LEU A O 1
ATOM 708 N N . PRO A 1 87 ? 18.708 -11.878 -4.914 1.00 47.34 87 PRO A N 1
ATOM 709 C CA . PRO A 1 87 ? 17.822 -10.948 -4.236 1.00 47.34 87 PRO A CA 1
ATOM 710 C C . PRO A 1 87 ? 16.390 -11.258 -4.671 1.00 47.34 87 PRO A C 1
ATOM 712 O O . PRO A 1 87 ? 15.957 -10.888 -5.762 1.00 47.34 87 PRO A O 1
ATOM 715 N N . SER A 1 88 ? 15.660 -11.994 -3.832 1.00 55.84 88 SER A N 1
ATOM 716 C CA . SER A 1 88 ? 14.230 -12.174 -4.010 1.00 55.84 88 SER A CA 1
ATOM 717 C C . SER A 1 88 ? 13.613 -10.776 -4.013 1.00 55.84 88 SER A C 1
ATOM 719 O O . SER A 1 88 ? 13.905 -9.995 -3.107 1.00 55.84 88 SER A O 1
ATOM 721 N N . PRO A 1 89 ? 12.759 -10.423 -4.986 1.00 55.00 89 PRO A N 1
ATOM 722 C CA . PRO A 1 89 ? 12.123 -9.104 -5.037 1.00 55.00 89 PRO A CA 1
ATOM 723 C C . PRO A 1 89 ? 11.303 -8.777 -3.770 1.00 55.00 89 PRO A C 1
ATOM 725 O O . PRO A 1 89 ? 11.035 -7.607 -3.510 1.00 55.00 89 PRO A O 1
ATOM 728 N N . LEU A 1 90 ? 10.989 -9.800 -2.963 1.00 56.25 90 LEU A N 1
ATOM 729 C CA . LEU A 1 90 ? 10.414 -9.740 -1.613 1.00 56.25 90 LEU A CA 1
ATOM 730 C C . LEU A 1 90 ? 11.316 -9.094 -0.549 1.00 56.25 90 LEU A C 1
ATOM 732 O O . LEU A 1 90 ? 10.841 -8.769 0.528 1.00 56.25 90 LEU A O 1
ATOM 736 N N . LEU A 1 91 ? 12.613 -8.915 -0.810 1.00 61.31 91 LEU A N 1
ATOM 737 C CA . LEU A 1 91 ? 13.564 -8.318 0.139 1.00 61.31 91 LEU A CA 1
ATOM 738 C C . LEU A 1 91 ? 13.643 -6.787 0.030 1.00 61.31 91 LEU A C 1
ATOM 740 O O . LEU A 1 91 ? 14.440 -6.158 0.724 1.00 61.31 91 LEU A O 1
ATOM 744 N N . CYS A 1 92 ? 12.853 -6.176 -0.855 1.00 72.88 92 CYS A N 1
ATOM 745 C CA . CYS A 1 92 ? 12.828 -4.732 -1.043 1.00 72.88 92 CYS A CA 1
ATOM 746 C C . CYS A 1 92 ? 11.561 -4.144 -0.412 1.00 72.88 92 CYS A C 1
ATOM 748 O O . CYS A 1 92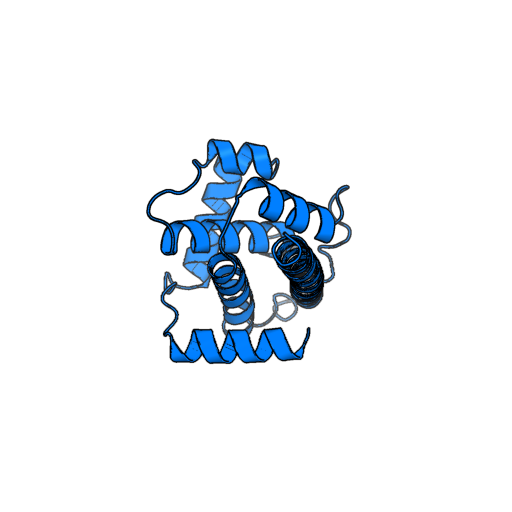 ? 10.489 -4.161 -1.023 1.00 72.88 92 CYS A O 1
ATOM 750 N N . GLY A 1 93 ? 11.701 -3.570 0.785 1.00 74.50 93 GLY A N 1
ATOM 751 C CA . GLY A 1 93 ? 10.592 -2.971 1.533 1.00 74.50 93 GLY A CA 1
ATOM 752 C C . GLY A 1 93 ? 9.822 -1.908 0.743 1.00 74.50 93 GLY A C 1
ATOM 753 O O . GLY A 1 93 ? 8.597 -1.868 0.791 1.00 74.50 93 GLY A O 1
ATOM 754 N N . ARG A 1 94 ? 10.506 -1.128 -0.106 1.00 77.44 94 ARG A N 1
ATOM 755 C CA . ARG A 1 94 ? 9.868 -0.168 -1.036 1.00 77.44 94 ARG A CA 1
ATOM 756 C C . ARG A 1 94 ? 8.871 -0.835 -1.987 1.00 77.44 94 ARG A C 1
ATOM 758 O O . ARG A 1 94 ? 7.779 -0.318 -2.218 1.00 77.44 94 ARG A O 1
ATOM 765 N N . ARG A 1 95 ? 9.252 -1.980 -2.560 1.00 83.31 95 ARG A N 1
ATOM 766 C CA . ARG A 1 95 ? 8.438 -2.723 -3.534 1.00 83.31 95 ARG A CA 1
ATOM 767 C C . ARG A 1 95 ? 7.279 -3.434 -2.856 1.00 83.31 95 ARG A C 1
ATOM 769 O O . ARG A 1 95 ? 6.180 -3.430 -3.406 1.00 83.31 95 ARG A O 1
ATOM 776 N N . MET A 1 96 ? 7.512 -3.989 -1.671 1.00 83.56 96 MET A N 1
ATOM 777 C CA . MET A 1 96 ? 6.463 -4.609 -0.861 1.00 83.56 96 MET A CA 1
ATOM 778 C C . MET A 1 96 ? 5.440 -3.572 -0.408 1.00 83.56 96 MET A C 1
ATOM 780 O O . MET A 1 96 ? 4.247 -3.773 -0.624 1.00 83.56 96 MET A O 1
ATOM 784 N N . PHE A 1 97 ? 5.898 -2.410 0.066 1.00 84.31 97 PHE A N 1
ATOM 785 C CA . PHE A 1 97 ? 5.023 -1.291 0.399 1.00 84.31 97 PHE A CA 1
ATOM 786 C C . PHE A 1 97 ? 4.184 -0.836 -0.797 1.00 84.31 97 PHE A C 1
ATOM 788 O O . PHE A 1 97 ? 2.960 -0.771 -0.704 1.00 84.31 97 PHE A O 1
ATOM 795 N N . LEU A 1 98 ? 4.818 -0.578 -1.947 1.00 85.69 98 LEU A N 1
ATOM 796 C CA . LEU A 1 98 ? 4.100 -0.193 -3.162 1.00 85.69 98 LEU A CA 1
ATOM 797 C C . LEU A 1 98 ? 3.059 -1.248 -3.560 1.00 85.69 98 LEU A C 1
ATOM 799 O O . LEU A 1 98 ? 1.949 -0.901 -3.950 1.00 85.69 98 LEU A O 1
ATOM 803 N N . THR A 1 99 ? 3.406 -2.528 -3.468 1.00 89.00 99 THR A N 1
ATOM 804 C CA . THR A 1 99 ? 2.514 -3.622 -3.864 1.00 89.00 99 THR A CA 1
ATOM 805 C C . THR A 1 99 ? 1.322 -3.739 -2.924 1.00 89.00 99 THR A C 1
ATOM 807 O O . THR A 1 99 ? 0.185 -3.762 -3.396 1.00 89.00 99 THR A O 1
ATOM 810 N N . ALA A 1 100 ? 1.559 -3.722 -1.611 1.00 88.69 100 ALA A N 1
ATOM 811 C CA . ALA A 1 100 ? 0.505 -3.699 -0.600 1.00 88.69 100 ALA A CA 1
ATOM 812 C C . ALA A 1 100 ? -0.436 -2.504 -0.807 1.00 88.69 100 ALA A C 1
ATOM 814 O O . ALA A 1 100 ? -1.657 -2.638 -0.721 1.00 88.69 100 ALA A O 1
ATOM 815 N N . LEU A 1 101 ? 0.124 -1.349 -1.167 1.00 86.81 101 LEU A N 1
ATOM 816 C CA . LEU A 1 101 ? -0.627 -0.136 -1.453 1.00 86.81 101 LEU A CA 1
ATOM 817 C C . LEU A 1 101 ? -1.505 -0.266 -2.702 1.00 86.81 101 LEU A C 1
ATOM 819 O O . LEU A 1 101 ? -2.683 0.100 -2.670 1.00 86.81 101 LEU A O 1
ATOM 823 N N . ILE A 1 102 ? -0.971 -0.817 -3.793 1.00 88.75 102 ILE A N 1
ATOM 824 C CA . ILE A 1 102 ? -1.747 -1.054 -5.016 1.00 88.75 102 ILE A CA 1
ATOM 825 C C . ILE A 1 102 ? -2.891 -2.039 -4.739 1.00 88.75 102 ILE A C 1
ATOM 827 O O . ILE A 1 102 ? -4.021 -1.792 -5.166 1.00 88.75 102 ILE A O 1
ATOM 831 N N . LEU A 1 103 ? -2.632 -3.115 -3.991 1.00 89.62 103 LEU A N 1
ATOM 832 C CA . LEU A 1 103 ? -3.650 -4.105 -3.629 1.00 89.62 103 LEU A CA 1
ATOM 833 C C . LEU A 1 103 ? -4.732 -3.514 -2.723 1.00 89.62 103 LEU A C 1
ATOM 835 O O . LEU A 1 103 ? -5.914 -3.701 -3.001 1.00 89.62 103 LEU A O 1
ATOM 839 N N . ALA A 1 104 ? -4.359 -2.740 -1.702 1.00 88.44 104 ALA A N 1
ATOM 840 C CA . ALA A 1 104 ? -5.314 -2.027 -0.854 1.00 88.44 104 ALA A CA 1
ATOM 841 C C . ALA A 1 104 ? -6.199 -1.079 -1.675 1.00 88.44 104 ALA A C 1
ATOM 843 O O . ALA A 1 104 ? -7.415 -1.050 -1.493 1.00 88.44 104 ALA A O 1
ATOM 844 N N . THR A 1 105 ? -5.608 -0.360 -2.635 1.00 86.19 105 THR A N 1
ATOM 845 C CA . THR A 1 105 ? -6.356 0.503 -3.562 1.00 86.19 105 THR A CA 1
ATOM 846 C C . THR A 1 105 ? -7.360 -0.304 -4.378 1.00 86.19 105 THR A C 1
ATOM 848 O O . THR A 1 105 ? -8.522 0.080 -4.459 1.00 86.19 105 THR A O 1
ATOM 851 N N . LYS A 1 106 ? -6.925 -1.424 -4.971 1.00 88.25 106 LYS A N 1
ATOM 852 C CA . LYS A 1 106 ? -7.775 -2.322 -5.777 1.00 88.25 106 LYS A CA 1
ATOM 853 C C . LYS A 1 106 ? -8.905 -2.948 -4.980 1.00 88.25 106 LYS A C 1
ATOM 855 O O . LYS A 1 106 ? -9.964 -3.190 -5.543 1.00 88.25 106 LYS A O 1
ATOM 860 N N . TYR A 1 107 ? -8.674 -3.206 -3.701 1.00 87.88 107 TYR A N 1
ATOM 861 C CA . TYR A 1 107 ? -9.660 -3.820 -2.829 1.00 87.88 107 TYR A CA 1
ATOM 862 C C . TYR A 1 107 ? -10.726 -2.825 -2.350 1.00 87.88 107 TYR A C 1
ATOM 864 O O . TYR A 1 107 ? -11.895 -3.177 -2.250 1.00 87.88 107 TYR A O 1
ATOM 872 N N . LEU A 1 108 ? -10.333 -1.582 -2.054 1.00 82.88 108 LEU A N 1
ATOM 873 C CA . LEU A 1 108 ? -11.213 -0.597 -1.413 1.00 82.88 108 LEU A CA 1
ATOM 874 C C . LEU A 1 108 ? -11.860 0.404 -2.371 1.00 82.88 108 LEU A C 1
ATOM 876 O O . LEU A 1 108 ? -12.818 1.070 -1.982 1.00 82.88 108 LEU A O 1
ATOM 880 N N . GLN A 1 109 ? -11.315 0.587 -3.575 1.00 80.12 109 GLN A N 1
ATOM 881 C CA . GLN A 1 109 ? -11.768 1.625 -4.499 1.00 80.12 109 GLN A CA 1
ATOM 882 C C . GLN A 1 109 ? -12.276 1.013 -5.805 1.00 80.12 109 GLN A C 1
ATOM 884 O O . GLN A 1 109 ? -11.529 0.345 -6.516 1.00 80.12 109 GLN A O 1
ATOM 889 N N . ASP A 1 110 ? -13.513 1.349 -6.183 1.00 79.12 110 ASP A N 1
ATOM 890 C CA . ASP A 1 110 ? -14.114 0.923 -7.459 1.00 79.12 110 ASP A CA 1
ATOM 891 C C . ASP A 1 110 ? -13.338 1.446 -8.678 1.00 79.12 110 ASP A C 1
ATOM 893 O O . ASP A 1 110 ? -13.312 0.834 -9.747 1.00 79.12 110 ASP A O 1
ATOM 897 N N . LYS A 1 111 ? -12.695 2.610 -8.527 1.00 78.69 111 LYS A N 1
ATOM 898 C CA . LYS A 1 111 ? -11.854 3.233 -9.551 1.00 78.69 111 LYS A CA 1
ATOM 899 C C . LYS A 1 111 ? -10.415 3.263 -9.076 1.00 78.69 111 LYS A C 1
ATOM 901 O O . LYS A 1 111 ? -10.044 4.098 -8.259 1.00 78.69 111 LYS A O 1
ATOM 906 N N . THR A 1 112 ? -9.595 2.394 -9.652 1.00 81.75 112 THR A N 1
ATOM 907 C CA . THR A 1 112 ? -8.157 2.363 -9.382 1.00 81.75 112 THR A CA 1
ATOM 908 C C . THR A 1 112 ? -7.343 2.904 -10.544 1.00 81.75 112 THR A C 1
ATOM 910 O O . THR A 1 112 ? -7.760 2.882 -11.705 1.00 81.75 112 THR A O 1
ATOM 913 N N . TYR A 1 113 ? -6.153 3.416 -10.236 1.00 83.69 113 TYR A N 1
ATOM 914 C CA . TYR A 1 113 ? -5.206 3.820 -11.265 1.00 83.69 113 TYR A CA 1
ATOM 915 C C . TYR A 1 113 ? -4.767 2.620 -12.109 1.00 83.69 113 TYR A C 1
ATOM 917 O O . TYR A 1 113 ? -4.497 1.534 -11.597 1.00 83.69 113 TYR A O 1
ATOM 925 N N . SER A 1 114 ? -4.634 2.842 -13.418 1.00 87.62 114 SER A N 1
ATOM 926 C CA . SER A 1 114 ? -4.082 1.832 -14.323 1.00 87.62 114 SER A CA 1
ATOM 927 C C . SER A 1 114 ? -2.640 1.469 -13.948 1.00 87.62 114 SER A C 1
ATOM 929 O O . SER A 1 114 ? -1.887 2.294 -13.429 1.00 87.62 114 SER A O 1
ATOM 931 N N . LEU A 1 115 ? -2.202 0.261 -14.312 1.00 86.56 115 LEU A N 1
ATOM 932 C CA . LEU A 1 115 ? -0.807 -0.163 -14.133 1.00 86.56 115 LEU A CA 1
ATOM 933 C C . LEU A 1 115 ? 0.200 0.783 -14.815 1.00 86.56 115 LEU A C 1
ATOM 935 O O . LEU A 1 115 ? 1.313 0.953 -14.327 1.00 86.56 115 LEU A O 1
ATOM 939 N N . LYS A 1 116 ? -0.196 1.449 -15.912 1.00 87.12 116 LYS A N 1
ATOM 940 C CA . LYS A 1 116 ? 0.618 2.485 -16.574 1.00 87.12 116 LYS A CA 1
ATOM 941 C C . LYS A 1 116 ? 0.846 3.696 -15.666 1.00 87.12 116 LYS A C 1
ATOM 943 O O . LYS A 1 116 ? 1.950 4.230 -15.623 1.00 87.12 116 LYS A O 1
ATOM 948 N N . ALA A 1 117 ? -0.184 4.125 -14.938 1.00 86.12 117 ALA A N 1
ATOM 949 C CA . ALA A 1 117 ? -0.069 5.224 -13.987 1.00 86.12 117 ALA A CA 1
ATOM 950 C C . ALA A 1 117 ? 0.811 4.829 -12.792 1.00 86.12 117 ALA A C 1
ATOM 952 O O . ALA A 1 117 ? 1.713 5.587 -12.446 1.00 86.12 117 ALA A O 1
ATOM 953 N N . TRP A 1 118 ? 0.630 3.624 -12.241 1.00 86.31 118 TRP A N 1
ATOM 954 C CA . TRP A 1 118 ? 1.489 3.106 -11.172 1.00 86.31 118 TRP A CA 1
ATOM 955 C C . TRP A 1 118 ? 2.952 2.980 -11.599 1.00 86.31 118 TRP A C 1
ATOM 957 O O . TRP A 1 118 ? 3.830 3.408 -10.861 1.00 86.31 118 TRP A O 1
ATOM 967 N N . SER A 1 119 ? 3.212 2.498 -12.816 1.00 85.88 119 SER A N 1
ATOM 968 C CA . SER A 1 119 ? 4.554 2.455 -13.410 1.00 85.88 119 SER A CA 1
ATOM 969 C C . SER A 1 119 ? 5.183 3.845 -13.522 1.00 85.88 119 SER A C 1
ATOM 971 O O . SER A 1 119 ? 6.337 4.036 -13.148 1.00 85.88 119 SER A O 1
ATOM 973 N N . LYS A 1 120 ? 4.411 4.854 -13.945 1.00 83.50 120 LYS A N 1
ATOM 974 C CA . LYS A 1 120 ? 4.881 6.245 -14.005 1.00 83.50 120 LYS A CA 1
ATOM 975 C C . LYS A 1 120 ? 5.137 6.851 -12.619 1.00 83.50 120 LYS A C 1
ATOM 977 O O . LYS A 1 120 ? 6.017 7.696 -12.492 1.00 83.50 120 LYS A O 1
ATOM 982 N N . MET A 1 121 ? 4.355 6.477 -11.606 1.00 81.25 121 MET A N 1
ATOM 983 C CA . MET A 1 121 ? 4.518 6.978 -10.236 1.00 81.25 121 MET A CA 1
ATOM 984 C C . MET A 1 121 ? 5.708 6.336 -9.521 1.00 81.25 121 MET A C 1
ATOM 986 O O . MET A 1 121 ? 6.423 7.042 -8.821 1.00 81.25 121 MET A O 1
ATOM 990 N N . SER A 1 122 ? 5.926 5.030 -9.699 1.00 78.94 122 SER A N 1
ATOM 991 C CA . SER A 1 122 ? 6.974 4.292 -8.987 1.00 78.94 122 SER A CA 1
ATOM 992 C C . SER A 1 122 ? 8.300 4.180 -9.735 1.00 78.94 122 SER A C 1
ATOM 994 O O . SER A 1 122 ? 9.306 3.829 -9.128 1.00 78.94 122 SER A O 1
ATOM 996 N N . GLY A 1 123 ? 8.305 4.416 -11.050 1.00 82.06 123 GLY A N 1
ATOM 997 C CA . GLY A 1 123 ? 9.458 4.155 -11.915 1.00 82.06 123 GLY A CA 1
ATOM 998 C C . GLY A 1 123 ? 9.674 2.670 -12.237 1.00 82.06 123 GLY A C 1
ATOM 999 O O . GLY A 1 123 ? 10.587 2.341 -12.992 1.00 82.06 123 GLY A O 1
ATOM 1000 N N . LEU A 1 124 ? 8.839 1.765 -11.712 1.00 84.19 124 LEU A N 1
ATOM 1001 C CA . LEU A 1 124 ? 8.936 0.332 -11.992 1.00 84.19 124 LEU A CA 1
ATOM 1002 C C . LEU A 1 124 ? 8.295 -0.022 -13.332 1.00 84.19 124 LEU A C 1
ATOM 1004 O O . LEU A 1 124 ? 7.311 0.588 -13.763 1.00 84.19 124 LEU A O 1
ATOM 1008 N N . ARG A 1 125 ? 8.802 -1.076 -13.977 1.00 86.94 125 ARG A N 1
ATOM 1009 C CA . ARG A 1 125 ? 8.177 -1.613 -15.194 1.00 86.94 125 ARG A CA 1
ATOM 1010 C C . ARG A 1 125 ? 6.826 -2.238 -14.854 1.00 86.94 125 ARG A C 1
ATOM 1012 O O . ARG A 1 125 ? 6.669 -2.889 -13.828 1.00 86.94 125 ARG A O 1
ATOM 1019 N N . ILE A 1 126 ? 5.860 -2.135 -15.765 1.00 88.75 126 ILE A N 1
ATOM 1020 C CA . ILE A 1 126 ? 4.529 -2.742 -15.577 1.00 88.75 126 ILE A CA 1
ATOM 1021 C C . ILE A 1 126 ? 4.635 -4.246 -15.285 1.00 88.75 126 ILE A C 1
ATOM 1023 O O . ILE A 1 126 ? 3.991 -4.735 -14.365 1.00 88.75 126 ILE A O 1
ATOM 1027 N N . ALA A 1 127 ? 5.477 -4.971 -16.029 1.00 88.19 127 ALA A N 1
ATOM 1028 C CA . ALA A 1 127 ? 5.678 -6.406 -15.825 1.00 88.19 127 ALA A CA 1
ATOM 1029 C C . ALA A 1 127 ? 6.195 -6.740 -14.415 1.00 88.19 127 ALA A C 1
ATOM 1031 O O . ALA A 1 127 ? 5.826 -7.764 -13.847 1.00 88.19 127 ALA A O 1
ATOM 1032 N N . GLU A 1 128 ? 7.018 -5.858 -13.849 1.00 87.31 128 GLU A N 1
ATOM 1033 C CA . GLU A 1 128 ? 7.559 -5.992 -12.501 1.00 87.31 128 GLU A CA 1
ATOM 1034 C C . GLU A 1 128 ? 6.488 -5.729 -11.442 1.00 87.31 128 GLU A C 1
ATOM 1036 O O . GLU A 1 128 ? 6.347 -6.531 -10.526 1.00 87.31 128 GLU A O 1
ATOM 1041 N N . ILE A 1 129 ? 5.660 -4.694 -11.618 1.00 88.38 129 ILE A N 1
ATOM 1042 C CA . ILE A 1 129 ? 4.506 -4.432 -10.743 1.00 88.38 129 ILE A CA 1
ATOM 1043 C C . ILE A 1 129 ? 3.555 -5.635 -10.735 1.00 88.38 129 ILE A C 1
ATOM 1045 O O . ILE A 1 129 ? 3.175 -6.115 -9.675 1.00 88.38 129 ILE A O 1
ATOM 1049 N N . VAL A 1 130 ? 3.215 -6.172 -11.908 1.00 89.88 130 VAL A N 1
ATOM 1050 C CA . VAL A 1 130 ? 2.320 -7.337 -12.020 1.00 89.88 130 VAL A CA 1
ATOM 1051 C C . VAL A 1 130 ? 2.941 -8.591 -11.390 1.00 89.88 130 VAL A C 1
ATOM 1053 O O . VAL A 1 130 ? 2.234 -9.408 -10.801 1.00 89.88 130 VAL A O 1
ATOM 1056 N N . ALA A 1 131 ? 4.258 -8.779 -11.514 1.00 87.69 131 ALA A N 1
ATOM 1057 C CA . ALA A 1 131 ? 4.954 -9.879 -10.854 1.00 87.69 131 ALA A CA 1
ATOM 1058 C C . ALA A 1 131 ? 4.914 -9.740 -9.326 1.00 87.69 131 ALA A C 1
ATOM 1060 O O . ALA A 1 131 ? 4.598 -10.717 -8.650 1.00 87.69 131 ALA A O 1
ATOM 1061 N N . LEU A 1 132 ? 5.172 -8.538 -8.805 1.00 87.12 132 LEU A N 1
ATOM 1062 C CA . LEU A 1 132 ? 5.104 -8.247 -7.376 1.00 87.12 132 LEU A CA 1
ATOM 1063 C C . LEU A 1 132 ? 3.690 -8.450 -6.823 1.00 87.12 132 LEU A C 1
ATOM 1065 O O . LEU A 1 132 ? 3.549 -9.100 -5.796 1.00 87.12 132 LEU A O 1
ATOM 1069 N N . GLU A 1 133 ? 2.648 -7.985 -7.521 1.00 90.38 133 GLU A N 1
ATOM 1070 C CA . GLU A 1 133 ? 1.251 -8.200 -7.112 1.00 90.38 133 GLU A CA 1
ATOM 1071 C C . GLU A 1 133 ? 0.928 -9.680 -6.937 1.00 90.38 133 GLU A C 1
ATOM 1073 O O . GLU A 1 133 ? 0.410 -10.080 -5.898 1.00 90.38 133 GLU A O 1
ATOM 1078 N N . ARG A 1 134 ? 1.251 -10.502 -7.942 1.00 87.50 134 ARG A N 1
ATOM 1079 C CA . ARG A 1 134 ? 1.002 -11.948 -7.878 1.00 87.50 134 ARG A CA 1
ATOM 1080 C C . ARG A 1 134 ? 1.756 -12.596 -6.729 1.00 87.50 134 ARG A C 1
ATOM 1082 O O . ARG A 1 134 ? 1.194 -13.447 -6.051 1.00 87.50 134 ARG A O 1
ATOM 1089 N N . LEU A 1 135 ? 3.003 -12.189 -6.526 1.00 85.69 135 LEU A N 1
ATOM 1090 C CA . LEU A 1 135 ? 3.841 -12.727 -5.469 1.00 85.69 135 LEU A CA 1
ATOM 1091 C C . LEU A 1 135 ? 3.285 -12.368 -4.087 1.00 85.69 135 LEU A C 1
ATOM 1093 O O . LEU A 1 135 ? 3.122 -13.252 -3.259 1.00 85.69 135 LEU A O 1
ATOM 1097 N N . PHE A 1 136 ? 2.906 -11.107 -3.875 1.00 85.62 136 PHE A N 1
ATOM 1098 C CA . PHE A 1 136 ? 2.300 -10.651 -2.626 1.00 85.62 136 PHE A CA 1
ATOM 1099 C C . PHE A 1 136 ? 0.978 -11.372 -2.344 1.00 85.62 136 PHE A C 1
ATOM 1101 O O . PHE A 1 136 ? 0.765 -11.866 -1.244 1.00 85.62 136 PHE A O 1
ATOM 1108 N N . LEU A 1 137 ? 0.108 -11.495 -3.353 1.00 86.12 137 LEU A N 1
ATOM 1109 C CA . LEU A 1 137 ? -1.169 -12.208 -3.239 1.00 86.12 137 LEU A CA 1
ATOM 1110 C C . LEU A 1 137 ? -0.987 -13.684 -2.876 1.00 86.12 137 LEU A C 1
ATOM 1112 O O . LEU A 1 137 ? -1.797 -14.231 -2.132 1.00 86.12 137 LEU A O 1
ATOM 1116 N N . GLN A 1 138 ? 0.071 -14.323 -3.379 1.00 84.19 138 GLN A N 1
ATOM 1117 C CA . GLN A 1 138 ? 0.435 -15.679 -2.976 1.00 84.19 138 GLN A CA 1
ATOM 1118 C C . GLN A 1 138 ? 0.884 -15.734 -1.515 1.00 84.19 138 GLN A C 1
ATOM 1120 O O . GLN A 1 138 ? 0.484 -16.665 -0.816 1.00 84.19 138 GLN A O 1
ATOM 1125 N N . THR A 1 139 ? 1.661 -14.752 -1.047 1.00 80.19 139 THR A N 1
ATOM 1126 C CA . THR A 1 139 ? 2.120 -14.707 0.348 1.00 80.19 139 THR A CA 1
ATOM 1127 C C . THR A 1 139 ? 0.959 -14.538 1.323 1.00 80.19 139 THR A C 1
ATOM 1129 O O . THR A 1 139 ? 0.847 -15.318 2.264 1.00 80.19 139 THR A O 1
ATOM 1132 N N . VAL A 1 140 ? 0.022 -13.628 1.039 1.00 80.62 140 VAL A N 1
ATOM 1133 C CA . VAL A 1 140 ? -1.181 -13.421 1.873 1.00 80.62 140 VAL A CA 1
ATOM 1134 C C . VAL A 1 140 ? -2.312 -14.414 1.574 1.00 80.62 140 VAL A C 1
ATOM 1136 O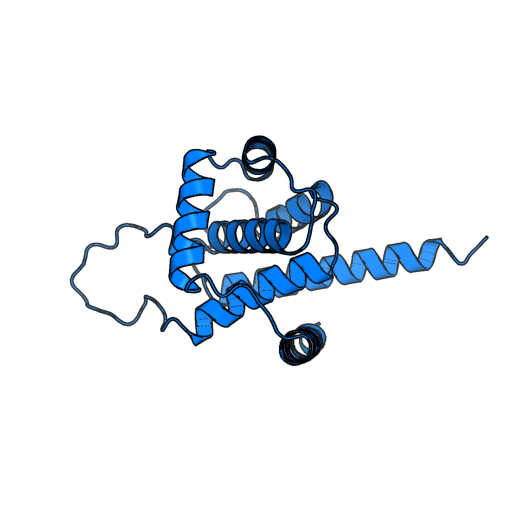 O . VAL A 1 140 ? -3.446 -14.219 2.005 1.00 80.62 140 VAL A O 1
ATOM 1139 N N . GLN A 1 141 ? -2.041 -15.465 0.792 1.00 83.50 141 GLN A N 1
ATOM 1140 C CA . GLN A 1 141 ? -3.002 -16.513 0.422 1.00 83.50 141 GLN A CA 1
ATOM 1141 C C . GLN A 1 141 ? -4.336 -15.978 -0.132 1.00 83.50 141 GLN A C 1
ATOM 1143 O O . GLN A 1 141 ? -5.398 -16.542 0.124 1.00 83.50 141 GLN A O 1
ATOM 1148 N N . TRP A 1 142 ? -4.291 -14.880 -0.892 1.00 85.62 142 TRP A N 1
ATOM 1149 C CA . TRP A 1 142 ? -5.468 -14.174 -1.423 1.00 85.62 142 TRP A CA 1
ATOM 1150 C C . TRP A 1 142 ? -6.454 -13.663 -0.358 1.00 85.62 142 TRP A C 1
ATOM 1152 O O . TRP A 1 142 ? -7.554 -13.219 -0.697 1.00 85.62 142 TRP A O 1
ATOM 1162 N N . ASN A 1 143 ? -6.068 -13.665 0.918 1.00 83.94 143 ASN A N 1
ATOM 1163 C CA . ASN A 1 143 ? -6.895 -13.203 2.019 1.00 83.94 143 ASN A CA 1
ATOM 1164 C C . ASN A 1 143 ? -6.669 -11.710 2.290 1.00 83.94 143 ASN A C 1
ATOM 1166 O O . ASN A 1 143 ? -5.949 -11.317 3.201 1.00 83.94 143 ASN A O 1
ATOM 1170 N N . LEU A 1 144 ? -7.309 -10.866 1.481 1.00 86.12 144 LEU A N 1
ATOM 1171 C CA . LEU A 1 144 ? -7.266 -9.407 1.641 1.00 86.12 144 LEU A CA 1
ATOM 1172 C C . LEU A 1 144 ? -8.358 -8.872 2.581 1.00 86.12 144 LEU A C 1
ATOM 1174 O O . LEU A 1 144 ? -8.372 -7.693 2.924 1.00 86.12 144 LEU A O 1
ATOM 1178 N N . HIS A 1 145 ? -9.313 -9.708 2.990 1.00 88.06 145 HIS A N 1
ATOM 1179 C CA . HIS A 1 145 ? -10.423 -9.243 3.808 1.00 88.06 145 HIS A CA 1
ATOM 1180 C C . HIS A 1 145 ? -9.985 -9.033 5.261 1.00 88.06 145 HIS A C 1
ATOM 1182 O O . HIS A 1 145 ? -9.691 -9.982 5.989 1.00 88.06 145 HIS A O 1
ATOM 1188 N N . ILE A 1 146 ? -10.030 -7.778 5.710 1.00 85.62 146 ILE A N 1
ATOM 1189 C CA . ILE A 1 146 ? -9.774 -7.402 7.099 1.00 85.62 146 ILE A CA 1
ATOM 1190 C C . ILE A 1 146 ? -11.117 -7.162 7.803 1.00 85.62 146 ILE A C 1
ATOM 1192 O O . ILE A 1 146 ? -11.815 -6.198 7.476 1.00 85.62 146 ILE A O 1
ATOM 1196 N N . PRO A 1 147 ? -11.495 -7.978 8.804 1.00 88.19 147 PRO A N 1
ATOM 1197 C CA . PRO A 1 147 ? -12.662 -7.702 9.631 1.00 88.19 147 PRO A CA 1
ATOM 1198 C C . PRO A 1 147 ? -12.560 -6.329 10.305 1.00 88.19 147 PRO A C 1
ATOM 1200 O O . PRO A 1 147 ? -11.501 -5.960 10.817 1.00 88.19 147 PRO A O 1
ATOM 1203 N N . ALA A 1 148 ? -13.675 -5.599 10.394 1.00 84.75 148 ALA A N 1
ATOM 1204 C CA . ALA A 1 148 ? -13.702 -4.252 10.973 1.00 84.75 148 ALA A CA 1
ATOM 1205 C C . ALA A 1 148 ? -13.136 -4.190 12.406 1.00 84.75 148 ALA A C 1
ATOM 1207 O O . ALA A 1 148 ? -12.531 -3.193 12.795 1.00 84.75 148 ALA A O 1
ATOM 1208 N N . THR A 1 149 ? -13.297 -5.257 13.192 1.00 86.62 149 THR A N 1
ATOM 1209 C CA . THR A 1 149 ? -12.714 -5.381 14.535 1.00 86.62 149 THR A CA 1
ATOM 1210 C C . THR A 1 149 ? -11.188 -5.407 14.494 1.00 86.62 149 THR A C 1
ATOM 1212 O O . THR A 1 149 ? -10.562 -4.606 15.185 1.00 86.62 149 THR A O 1
ATOM 1215 N N . LYS A 1 150 ? -10.591 -6.249 13.637 1.00 84.31 150 LYS A N 1
ATOM 1216 C CA . LYS A 1 150 ? -9.135 -6.309 13.429 1.00 84.31 150 LYS A CA 1
ATOM 1217 C C . LYS A 1 150 ? -8.593 -4.988 12.896 1.00 84.31 150 LYS A C 1
ATOM 1219 O O . LYS A 1 150 ? -7.618 -4.478 13.440 1.00 84.31 150 LYS A O 1
ATOM 1224 N N . PHE A 1 151 ? -9.264 -4.405 11.901 1.00 83.81 151 PHE A N 1
ATOM 1225 C CA . PHE A 1 151 ? -8.870 -3.118 11.331 1.00 83.81 151 PHE A CA 1
ATOM 1226 C C . PHE A 1 151 ? -8.836 -2.022 12.403 1.00 83.81 151 PHE A C 1
ATOM 1228 O O . PHE A 1 151 ? -7.826 -1.346 12.562 1.00 83.81 151 PHE A O 1
ATOM 1235 N N . ARG A 1 152 ? -9.897 -1.901 13.214 1.00 83.56 152 ARG A N 1
ATOM 1236 C CA . ARG A 1 152 ? -9.953 -0.926 14.315 1.00 83.56 152 ARG A CA 1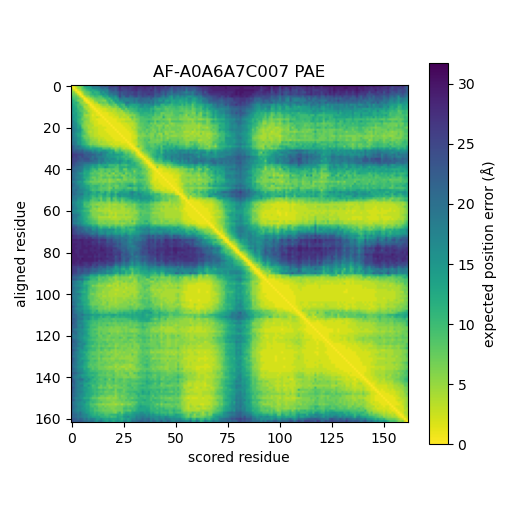
ATOM 1237 C C . ARG A 1 152 ? -8.863 -1.157 15.359 1.00 83.56 152 ARG A C 1
ATOM 1239 O O . ARG A 1 152 ? -8.233 -0.190 15.773 1.00 83.56 152 ARG A O 1
ATOM 1246 N N . CYS A 1 153 ? -8.631 -2.404 15.771 1.00 84.12 153 CYS A N 1
ATOM 1247 C CA . CYS A 1 153 ? -7.563 -2.737 16.714 1.00 84.12 153 CYS A CA 1
ATOM 1248 C C . CYS A 1 153 ? -6.189 -2.333 16.169 1.00 84.12 153 CYS A C 1
ATOM 1250 O O . CYS A 1 153 ? -5.434 -1.663 16.868 1.00 84.12 153 CYS A O 1
ATOM 1252 N N . PHE A 1 154 ? -5.898 -2.672 14.914 1.00 83.19 154 PHE A N 1
ATOM 1253 C CA . PHE A 1 154 ? -4.645 -2.318 14.257 1.00 83.19 154 PHE A CA 1
ATOM 1254 C C . PHE A 1 154 ? -4.465 -0.804 14.122 1.00 83.19 154 PHE A C 1
ATOM 1256 O O . PHE A 1 154 ? -3.423 -0.272 14.496 1.00 83.19 154 PHE A O 1
ATOM 1263 N N . THR A 1 155 ? -5.501 -0.091 13.674 1.00 79.56 155 THR A N 1
ATOM 1264 C CA . THR A 1 155 ? -5.519 1.375 13.631 1.00 79.56 155 THR A CA 1
ATOM 1265 C C . THR A 1 155 ? -5.207 1.974 14.999 1.00 79.56 155 THR A C 1
ATOM 1267 O O . THR A 1 155 ? -4.372 2.868 15.092 1.00 79.56 155 THR A O 1
ATOM 1270 N N . SER A 1 156 ? -5.848 1.484 16.063 1.00 80.06 156 SER A N 1
ATOM 1271 C CA . SER A 1 156 ? -5.581 1.953 17.423 1.00 80.06 156 SER A CA 1
ATOM 1272 C C . SER A 1 156 ? -4.159 1.646 17.888 1.00 80.06 156 SER A C 1
ATOM 1274 O O . SER A 1 156 ? -3.612 2.435 18.648 1.00 80.06 156 SER A O 1
ATOM 1276 N N . SER A 1 157 ? -3.558 0.536 17.456 1.00 77.19 157 SER A N 1
ATOM 1277 C CA . SER A 1 157 ? -2.160 0.219 17.757 1.00 77.19 157 SER A CA 1
ATOM 1278 C C . SER A 1 157 ? -1.199 1.143 17.014 1.00 77.19 157 SER A C 1
ATOM 1280 O O . SER A 1 157 ? -0.347 1.738 17.660 1.00 77.19 157 SER A O 1
ATOM 1282 N N . ILE A 1 158 ? -1.373 1.347 15.703 1.00 71.81 158 ILE A N 1
ATOM 1283 C CA . ILE A 1 158 ? -0.540 2.274 14.913 1.00 71.81 158 ILE A CA 1
ATOM 1284 C C . ILE A 1 158 ? -0.597 3.694 15.478 1.00 71.81 158 ILE A C 1
ATOM 1286 O O . ILE A 1 158 ? 0.438 4.330 15.632 1.00 71.81 158 ILE A O 1
ATOM 1290 N N . LEU A 1 159 ? -1.791 4.171 15.837 1.00 65.38 159 LEU A N 1
ATOM 1291 C CA . LEU A 1 159 ? -1.974 5.512 16.396 1.00 65.38 159 LEU A CA 1
ATOM 1292 C C . LEU A 1 159 ? -1.334 5.701 17.778 1.00 65.38 159 LEU A C 1
ATOM 1294 O O . LEU A 1 159 ? -1.189 6.836 18.203 1.00 65.38 159 LEU A O 1
ATOM 1298 N N . LYS A 1 160 ? -0.975 4.626 18.492 1.00 60.75 160 LYS A N 1
ATOM 1299 C CA . LYS A 1 160 ? -0.224 4.720 19.757 1.00 60.75 160 LYS A CA 1
ATOM 1300 C C . LYS A 1 160 ? 1.283 4.878 19.546 1.00 60.75 160 LYS A C 1
ATOM 1302 O O . LYS A 1 160 ? 1.966 5.280 20.478 1.00 60.75 160 LYS A O 1
ATOM 1307 N N . TYR A 1 161 ? 1.790 4.526 18.363 1.00 52.62 161 TYR A N 1
ATOM 1308 C CA . TYR A 1 161 ? 3.183 4.761 17.964 1.00 52.62 161 TYR A CA 1
ATOM 1309 C C . TYR A 1 161 ? 3.386 6.155 17.334 1.00 52.62 161 TYR A C 1
ATOM 1311 O O . TYR A 1 161 ? 4.510 6.500 16.985 1.00 52.62 161 TYR A O 1
ATOM 1319 N N . THR A 1 162 ? 2.303 6.923 17.167 1.00 45.22 162 THR A N 1
ATOM 1320 C CA . THR A 1 162 ? 2.227 8.297 16.633 1.00 45.22 162 THR A CA 1
ATOM 1321 C C . THR A 1 162 ? 2.137 9.293 17.785 1.00 45.22 162 THR A C 1
ATOM 1323 O O . THR A 1 162 ? 2.740 10.381 17.668 1.00 45.22 162 THR A O 1
#

pLDDT: mean 71.29, std 15.16, range [38.06, 90.38]

Radius of gyration: 16.46 Å; Cα contacts (8 Å, |Δi|>4): 105; chains: 1; bounding box: 38×55×36 Å